Protein AF-A0A0F4QCK2-F1 (afdb_monomer)

Structure (mmCIF, N/CA/C/O backbone):
data_AF-A0A0F4QCK2-F1
#
_entry.id   AF-A0A0F4QCK2-F1
#
loop_
_atom_site.group_PDB
_atom_site.id
_atom_site.type_symbol
_atom_site.label_atom_id
_atom_site.label_alt_id
_atom_site.label_comp_id
_atom_site.label_asym_id
_atom_site.label_entity_id
_atom_site.label_seq_id
_atom_site.pdbx_PDB_ins_code
_atom_site.Cartn_x
_atom_site.Cartn_y
_atom_site.Cartn_z
_atom_site.occupancy
_atom_site.B_iso_or_equiv
_atom_site.auth_seq_id
_atom_site.auth_comp_id
_atom_site.auth_asym_id
_atom_site.auth_atom_id
_atom_site.pdbx_PDB_model_num
ATOM 1 N N . MET A 1 1 ? 51.421 -8.144 13.038 1.00 55.06 1 MET A N 1
ATOM 2 C CA . MET A 1 1 ? 51.312 -6.814 12.399 1.00 55.06 1 MET A CA 1
ATOM 3 C C . MET A 1 1 ? 50.525 -7.009 11.115 1.00 55.06 1 MET A C 1
ATOM 5 O O . MET A 1 1 ? 51.008 -7.717 10.241 1.00 55.06 1 MET A O 1
ATOM 9 N N . PHE A 1 2 ? 49.283 -6.526 11.044 1.00 58.56 2 PHE A N 1
ATOM 10 C CA . PHE A 1 2 ? 48.468 -6.682 9.835 1.00 58.56 2 PHE A CA 1
ATOM 11 C C . PHE A 1 2 ? 49.016 -5.768 8.736 1.00 58.56 2 PHE A C 1
ATOM 13 O O . PHE A 1 2 ? 49.251 -4.585 8.969 1.00 58.56 2 PHE A O 1
ATOM 20 N N . SER A 1 3 ? 49.286 -6.352 7.567 1.00 76.50 3 SER A N 1
ATOM 21 C CA . SER A 1 3 ? 49.886 -5.655 6.431 1.00 76.50 3 SER A CA 1
ATOM 22 C C . SER A 1 3 ? 48.938 -4.566 5.935 1.00 76.50 3 SER A C 1
ATOM 24 O O . SER A 1 3 ? 47.773 -4.836 5.649 1.00 76.50 3 SER A O 1
ATOM 26 N N . THR A 1 4 ? 49.428 -3.335 5.819 1.00 78.12 4 THR A N 1
ATOM 27 C CA . THR A 1 4 ? 48.656 -2.177 5.339 1.00 78.12 4 THR A CA 1
ATOM 28 C C . THR A 1 4 ? 48.046 -2.421 3.955 1.00 78.12 4 THR A C 1
ATOM 30 O O . THR A 1 4 ? 46.941 -1.957 3.682 1.00 78.12 4 THR A O 1
ATOM 33 N N . LEU A 1 5 ? 48.702 -3.242 3.127 1.00 77.50 5 LEU A N 1
ATOM 34 C CA . LEU A 1 5 ? 48.190 -3.725 1.841 1.00 77.50 5 LEU A CA 1
ATOM 35 C C . LEU A 1 5 ? 46.875 -4.504 1.972 1.00 77.50 5 LEU A C 1
ATOM 37 O O . LEU A 1 5 ? 45.979 -4.316 1.157 1.00 77.50 5 LEU A O 1
ATOM 41 N N . TYR A 1 6 ? 46.735 -5.332 3.008 1.00 80.62 6 TYR A N 1
ATOM 42 C CA . TYR A 1 6 ? 45.522 -6.118 3.245 1.00 80.62 6 TYR A CA 1
ATOM 43 C C . TYR A 1 6 ? 44.331 -5.231 3.635 1.00 80.62 6 TYR A C 1
ATOM 45 O O . TYR A 1 6 ? 43.207 -5.467 3.203 1.00 80.62 6 TYR A O 1
ATOM 53 N N . CYS A 1 7 ? 44.574 -4.163 4.401 1.00 79.62 7 CYS A N 1
ATOM 54 C CA . CYS A 1 7 ? 43.526 -3.189 4.711 1.00 79.62 7 CYS A CA 1
ATOM 55 C C . CYS A 1 7 ? 43.075 -2.420 3.464 1.00 79.62 7 CYS A C 1
ATOM 57 O O . CYS A 1 7 ? 41.879 -2.210 3.277 1.00 79.62 7 CYS A O 1
ATOM 59 N N . ILE A 1 8 ? 44.008 -2.029 2.592 1.00 84.31 8 ILE A N 1
ATOM 60 C CA . ILE A 1 8 ? 43.679 -1.283 1.369 1.00 84.31 8 ILE A CA 1
ATOM 61 C C . ILE A 1 8 ? 42.815 -2.135 0.431 1.00 84.31 8 ILE A C 1
ATOM 63 O O . ILE A 1 8 ? 41.806 -1.652 -0.082 1.00 84.31 8 ILE A O 1
ATOM 67 N N . THR A 1 9 ? 43.153 -3.414 0.241 1.00 82.38 9 THR A N 1
ATOM 68 C CA . THR A 1 9 ? 42.367 -4.302 -0.629 1.00 82.38 9 THR A CA 1
ATOM 69 C C . THR A 1 9 ? 40.967 -4.572 -0.077 1.00 82.38 9 THR A C 1
ATOM 71 O O . THR A 1 9 ? 40.011 -4.589 -0.850 1.00 82.38 9 THR A O 1
ATOM 74 N N . LEU A 1 10 ? 40.809 -4.699 1.244 1.00 83.38 10 LEU A N 1
ATOM 75 C CA . LEU A 1 10 ? 39.501 -4.848 1.896 1.00 83.38 10 LEU A CA 1
ATOM 76 C C . LEU A 1 10 ? 38.595 -3.624 1.703 1.00 83.38 10 LEU A C 1
ATOM 78 O O . LEU A 1 10 ? 37.398 -3.766 1.441 1.00 83.38 10 LEU A O 1
ATOM 82 N N . VAL A 1 11 ? 39.159 -2.418 1.785 1.00 84.06 11 VAL A N 1
ATOM 83 C CA . VAL A 1 11 ? 38.402 -1.175 1.566 1.00 84.06 11 VAL A CA 1
ATOM 84 C C . VAL A 1 11 ? 37.941 -1.069 0.110 1.00 84.06 11 VAL A C 1
ATOM 86 O O . VAL A 1 11 ? 36.795 -0.713 -0.156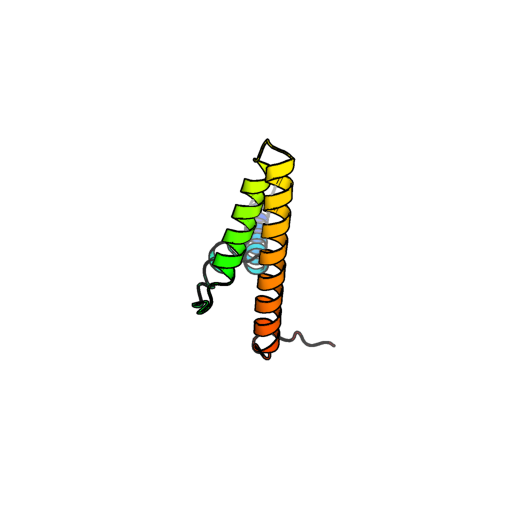 1.00 84.06 11 VAL A O 1
ATOM 89 N N . ILE A 1 12 ? 38.790 -1.451 -0.846 1.00 84.12 12 ILE A N 1
ATOM 90 C CA . ILE A 1 12 ? 38.418 -1.455 -2.268 1.00 84.12 12 ILE A CA 1
ATOM 91 C C . ILE A 1 12 ? 37.326 -2.502 -2.539 1.00 84.12 12 ILE A C 1
ATOM 93 O O . ILE A 1 12 ? 36.338 -2.195 -3.205 1.00 84.12 12 ILE A O 1
ATOM 97 N N . 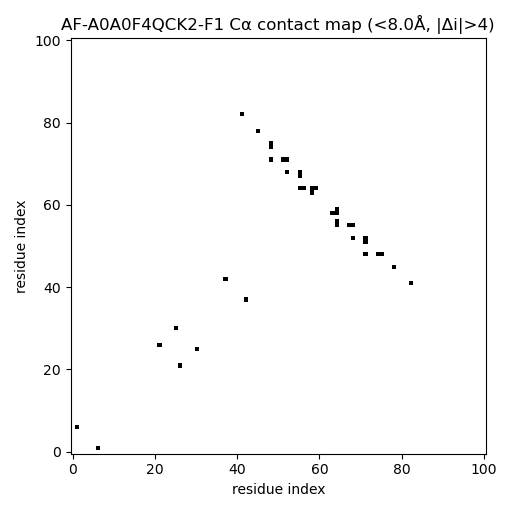LEU A 1 13 ? 37.457 -3.712 -1.983 1.00 82.81 13 LEU A N 1
ATOM 98 C CA . LEU A 1 13 ? 36.480 -4.791 -2.160 1.00 82.81 13 LEU A CA 1
ATOM 99 C C . LEU A 1 13 ? 35.094 -4.400 -1.624 1.00 82.81 13 LEU A C 1
ATOM 101 O O . LEU A 1 13 ? 34.086 -4.575 -2.306 1.00 82.81 13 LEU A O 1
ATOM 105 N N . THR A 1 14 ? 35.041 -3.827 -0.421 1.00 82.19 14 THR A N 1
ATOM 106 C CA . THR A 1 14 ? 33.780 -3.370 0.187 1.00 82.19 14 THR A CA 1
ATOM 107 C C . THR A 1 14 ? 33.151 -2.220 -0.601 1.00 82.19 14 THR A C 1
ATOM 109 O O . THR A 1 14 ? 31.936 -2.218 -0.799 1.00 82.19 14 THR A O 1
ATOM 112 N N . GLY A 1 15 ? 33.956 -1.298 -1.139 1.00 77.31 15 GLY A N 1
ATOM 113 C CA . GLY A 1 15 ? 33.481 -0.236 -2.030 1.00 77.31 15 GLY A CA 1
ATOM 114 C C . GLY A 1 15 ? 32.846 -0.760 -3.324 1.00 77.31 15 GLY A C 1
ATOM 115 O O . GLY A 1 15 ? 31.789 -0.276 -3.730 1.00 77.31 15 GLY A O 1
ATOM 116 N N . VAL A 1 16 ? 33.446 -1.775 -3.955 1.00 79.44 16 VAL A N 1
ATOM 117 C CA . VAL A 1 16 ? 32.907 -2.399 -5.178 1.00 79.44 16 VAL A CA 1
ATOM 118 C C . VAL A 1 16 ? 31.603 -3.147 -4.891 1.00 79.44 16 VAL A C 1
ATOM 120 O O . VAL A 1 16 ? 30.635 -2.986 -5.636 1.00 79.44 16 VAL A O 1
ATOM 123 N N . LEU A 1 17 ? 31.541 -3.899 -3.787 1.00 76.94 17 LEU A N 1
ATOM 124 C CA . LEU A 1 17 ? 30.325 -4.604 -3.367 1.00 76.94 17 LEU A CA 1
ATOM 125 C C . LEU A 1 17 ? 29.177 -3.635 -3.062 1.00 76.94 17 LEU A C 1
ATOM 127 O O . LEU A 1 17 ? 28.049 -3.877 -3.483 1.00 76.94 17 LEU A O 1
ATOM 131 N N . LEU A 1 18 ? 29.462 -2.513 -2.394 1.00 73.81 18 LEU A N 1
ATOM 132 C CA . LEU A 1 18 ? 28.467 -1.471 -2.135 1.00 73.81 18 LEU A CA 1
ATOM 133 C C . LEU A 1 18 ? 27.945 -0.863 -3.437 1.00 73.81 18 LEU A C 1
ATOM 135 O O . LEU A 1 18 ? 26.736 -0.744 -3.607 1.00 73.81 18 LEU A O 1
ATOM 139 N N . ARG A 1 19 ? 28.828 -0.529 -4.386 1.00 67.62 19 ARG A N 1
ATOM 140 C CA . ARG A 1 19 ? 28.420 0.025 -5.687 1.00 67.62 19 ARG A CA 1
ATOM 141 C C . ARG A 1 19 ? 27.542 -0.942 -6.485 1.00 67.62 19 ARG A C 1
ATOM 143 O O . ARG A 1 19 ? 26.527 -0.516 -7.029 1.00 67.62 19 ARG A O 1
ATOM 150 N N . GLY A 1 20 ? 27.901 -2.226 -6.514 1.00 63.16 20 GLY A N 1
ATOM 151 C CA . GLY A 1 20 ? 27.087 -3.271 -7.143 1.00 63.16 20 GLY A CA 1
ATOM 152 C C . GLY A 1 20 ? 25.734 -3.459 -6.451 1.00 63.16 20 GLY A C 1
ATOM 153 O O . GLY A 1 20 ? 24.710 -3.569 -7.119 1.00 63.16 20 GLY A O 1
ATOM 154 N N . ALA A 1 21 ? 25.704 -3.408 -5.117 1.00 61.81 21 ALA A N 1
ATOM 155 C CA . ALA A 1 21 ? 24.464 -3.472 -4.350 1.00 61.81 21 ALA A CA 1
ATOM 156 C C . ALA A 1 21 ? 23.552 -2.262 -4.608 1.00 61.81 21 ALA A C 1
ATOM 158 O O . ALA A 1 21 ? 22.345 -2.438 -4.716 1.00 61.81 21 ALA A O 1
ATOM 159 N N . PHE A 1 22 ? 24.098 -1.050 -4.757 1.00 59.56 22 PHE A N 1
ATOM 160 C CA . PHE A 1 22 ? 23.305 0.129 -5.126 1.00 59.56 22 PHE A CA 1
ATOM 161 C C . PHE A 1 22 ? 22.732 0.032 -6.545 1.00 59.56 22 PHE A C 1
ATOM 163 O O . PHE A 1 22 ? 21.584 0.413 -6.743 1.00 59.56 22 PHE A O 1
ATOM 170 N N . ALA A 1 23 ? 23.483 -0.524 -7.501 1.00 59.16 23 ALA A N 1
ATOM 171 C CA . ALA A 1 23 ? 22.996 -0.744 -8.864 1.00 59.16 23 ALA A CA 1
ATOM 172 C C . ALA A 1 23 ? 21.882 -1.808 -8.937 1.00 59.16 23 ALA A C 1
ATOM 174 O O . ALA A 1 23 ? 20.952 -1.664 -9.719 1.00 59.16 23 ALA A O 1
ATOM 175 N N . LEU A 1 24 ? 21.948 -2.856 -8.105 1.00 58.38 24 LEU A N 1
ATOM 176 C CA . LEU A 1 24 ? 20.917 -3.904 -8.038 1.00 58.38 24 LEU A CA 1
ATOM 177 C C . LEU A 1 24 ? 19.688 -3.500 -7.212 1.00 58.38 24 LEU A C 1
ATOM 179 O O . LEU A 1 24 ? 18.599 -4.017 -7.440 1.00 58.38 24 LEU A O 1
ATOM 183 N N . ARG A 1 25 ? 19.855 -2.613 -6.225 1.00 56.62 25 ARG A N 1
ATOM 184 C CA . ARG A 1 25 ? 18.778 -2.211 -5.308 1.00 56.62 25 ARG A CA 1
ATOM 185 C C . ARG A 1 25 ? 17.877 -1.108 -5.875 1.00 56.62 25 ARG A C 1
ATOM 187 O O . ARG A 1 25 ? 16.812 -0.877 -5.305 1.00 56.62 25 ARG A O 1
ATOM 194 N N . GLY A 1 26 ? 18.290 -0.460 -6.966 1.00 50.91 26 GLY A N 1
ATOM 195 C CA . GLY A 1 26 ? 17.670 0.768 -7.455 1.00 50.91 26 GLY A CA 1
ATOM 196 C C . GLY A 1 26 ? 17.915 1.897 -6.454 1.00 50.91 26 GLY A C 1
ATOM 197 O O . GLY A 1 26 ? 17.558 1.810 -5.274 1.00 50.91 26 GLY A O 1
ATOM 198 N N . GLY A 1 27 ? 18.588 2.960 -6.880 1.00 52.94 27 GLY A N 1
ATOM 199 C CA . GLY A 1 27 ? 18.764 4.130 -6.028 1.00 52.94 27 GLY A CA 1
ATOM 200 C C . GLY A 1 27 ? 17.411 4.792 -5.736 1.00 52.94 27 GLY A C 1
ATOM 201 O O . GLY A 1 27 ? 16.473 4.630 -6.509 1.00 52.94 27 GLY A O 1
ATOM 202 N N . PRO A 1 28 ? 17.283 5.613 -4.678 1.00 50.53 28 PRO A N 1
ATOM 203 C CA . PRO A 1 28 ? 16.077 6.419 -4.449 1.00 50.53 28 PRO A CA 1
ATOM 204 C C . PRO A 1 28 ? 15.718 7.310 -5.653 1.00 50.53 28 PRO A C 1
ATOM 206 O O . PRO A 1 28 ? 14.566 7.690 -5.802 1.00 50.53 28 PRO A O 1
ATOM 209 N N . VAL A 1 29 ? 16.692 7.610 -6.521 1.00 48.19 29 VAL A N 1
ATOM 210 C CA . VAL A 1 29 ? 16.509 8.351 -7.777 1.00 48.19 29 VAL A CA 1
ATOM 211 C C . VAL A 1 29 ? 15.789 7.518 -8.845 1.00 48.19 29 VAL A C 1
ATOM 213 O O . VAL A 1 29 ? 15.005 8.083 -9.599 1.00 48.19 29 VAL A O 1
ATOM 216 N N . ASP A 1 30 ? 15.957 6.194 -8.863 1.00 48.09 30 ASP A N 1
ATOM 217 C CA . ASP A 1 30 ? 15.292 5.314 -9.838 1.00 48.09 30 ASP A CA 1
ATOM 218 C C . ASP A 1 30 ? 13.784 5.187 -9.563 1.00 48.09 30 ASP A C 1
ATOM 220 O O . ASP A 1 30 ? 13.016 4.890 -10.467 1.00 48.09 30 ASP A O 1
ATOM 224 N N . TYR A 1 31 ? 13.335 5.499 -8.342 1.00 46.84 31 TYR A N 1
ATOM 225 C CA . TYR A 1 31 ? 11.909 5.626 -8.014 1.00 46.84 31 TYR A CA 1
ATOM 226 C C . TYR A 1 31 ? 11.334 7.014 -8.343 1.00 46.84 31 TYR A C 1
ATOM 228 O O . TYR A 1 31 ? 10.125 7.209 -8.249 1.00 46.84 31 TYR A O 1
ATOM 236 N N . ILE A 1 32 ? 12.184 7.996 -8.669 1.00 47.31 32 ILE A N 1
ATOM 237 C CA . ILE A 1 32 ? 11.777 9.380 -8.974 1.00 47.31 32 ILE A CA 1
ATOM 238 C C . ILE A 1 32 ? 11.716 9.604 -10.493 1.00 47.31 32 ILE A C 1
ATOM 240 O O . ILE A 1 32 ? 10.980 10.472 -10.956 1.00 47.31 32 ILE A O 1
ATOM 244 N N . VAL A 1 33 ? 12.427 8.799 -11.290 1.00 44.41 33 VAL A N 1
ATOM 245 C CA . VAL A 1 33 ? 12.377 8.852 -12.760 1.00 44.41 33 VAL A CA 1
ATOM 246 C C . VAL A 1 33 ? 11.363 7.842 -13.296 1.00 44.41 33 VAL A C 1
ATOM 248 O O . VAL A 1 33 ? 11.685 6.968 -14.085 1.00 44.41 33 VAL A O 1
ATOM 251 N N . GLU A 1 34 ? 10.111 7.981 -12.878 1.00 48.44 34 GLU A N 1
ATOM 252 C CA . GLU A 1 34 ? 8.977 7.544 -13.699 1.00 48.44 34 GLU A CA 1
ATOM 253 C C . GLU A 1 34 ? 7.789 8.492 -13.494 1.00 48.44 34 GLU A C 1
ATOM 255 O O . GLU A 1 34 ? 6.628 8.113 -13.428 1.00 48.44 34 GLU A O 1
ATOM 260 N N . ASP A 1 35 ? 8.096 9.791 -13.502 1.00 44.53 35 ASP A N 1
ATOM 261 C CA . ASP A 1 35 ? 7.170 10.850 -13.920 1.00 44.53 35 ASP A CA 1
ATOM 262 C C . ASP A 1 35 ? 6.948 10.780 -15.453 1.00 44.53 35 ASP A C 1
ATOM 264 O O . ASP A 1 35 ? 6.906 11.788 -16.163 1.00 44.53 35 ASP A O 1
ATOM 268 N N . SER A 1 36 ? 6.821 9.566 -16.011 1.00 47.34 36 SER A N 1
ATOM 269 C CA . SER A 1 36 ? 6.228 9.391 -17.329 1.00 47.34 36 SER A CA 1
ATOM 270 C C . SER A 1 36 ? 4.746 9.677 -17.157 1.00 47.34 36 SER A C 1
ATOM 272 O O . SER A 1 36 ? 3.976 8.770 -16.855 1.00 47.34 36 SER A O 1
ATOM 274 N N . VAL A 1 37 ? 4.412 10.966 -17.243 1.00 51.69 37 VAL A N 1
ATOM 275 C CA . VAL A 1 37 ? 3.102 11.551 -17.539 1.00 51.69 37 VAL A CA 1
ATOM 276 C C . VAL A 1 37 ? 2.023 10.480 -17.614 1.00 51.69 37 VAL A C 1
ATOM 278 O O . VAL A 1 37 ? 1.688 9.955 -18.674 1.00 51.69 37 VAL A O 1
ATOM 281 N N . ASP A 1 38 ? 1.520 10.109 -16.446 1.00 50.66 38 ASP A N 1
ATOM 282 C CA . ASP A 1 38 ? 0.407 9.195 -16.338 1.00 50.66 38 ASP A CA 1
ATOM 283 C C . ASP A 1 38 ? -0.804 10.053 -16.727 1.00 50.66 38 ASP A C 1
ATOM 285 O O . ASP A 1 38 ? -1.379 10.735 -15.880 1.00 50.66 38 ASP A O 1
ATOM 289 N N . GLU A 1 39 ? -1.153 10.109 -18.022 1.00 52.75 39 GLU A N 1
ATOM 290 C CA . GLU A 1 39 ? -2.272 10.914 -18.566 1.00 52.75 39 GLU A CA 1
ATOM 291 C C . GLU A 1 39 ? -3.605 10.664 -17.821 1.00 52.75 39 GLU A C 1
ATOM 293 O O . GLU A 1 39 ? -4.556 11.435 -17.931 1.00 52.75 39 GLU A O 1
ATOM 298 N N . LEU A 1 40 ? -3.667 9.602 -17.011 1.00 55.78 40 LEU A N 1
ATOM 299 C CA . LEU A 1 40 ? -4.821 9.159 -16.230 1.00 55.78 40 LEU A CA 1
ATOM 300 C C . LEU A 1 40 ? -4.657 9.312 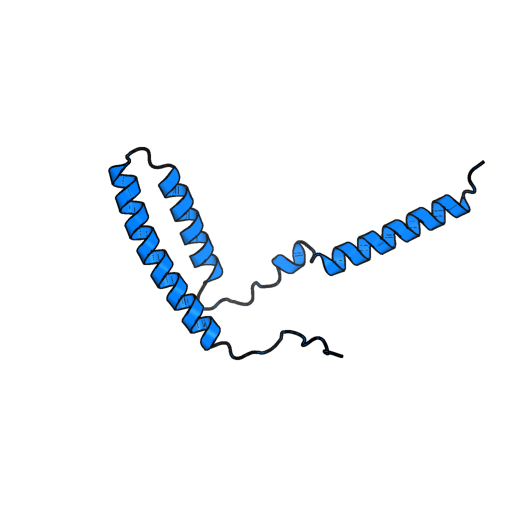-14.703 1.00 55.78 40 LEU A C 1
ATOM 302 O O . LEU A 1 40 ? -5.641 9.116 -13.970 1.00 55.78 40 LEU A O 1
ATOM 306 N N . GLY A 1 41 ? -3.456 9.669 -14.228 1.00 64.38 41 GLY A N 1
ATOM 307 C CA . GLY A 1 41 ? -3.125 9.884 -12.819 1.00 64.38 41 GLY A CA 1
ATOM 308 C C . GLY A 1 41 ? -3.402 8.673 -11.924 1.00 64.38 41 GLY A C 1
ATOM 309 O O . GLY A 1 41 ? -3.958 8.841 -10.838 1.00 64.38 41 GLY A O 1
ATOM 310 N N . LEU A 1 42 ? -3.082 7.447 -12.356 1.00 69.69 42 LEU A N 1
ATOM 311 C CA . LEU A 1 42 ? -3.361 6.251 -11.554 1.00 69.69 42 LEU A CA 1
ATOM 312 C C . LEU A 1 42 ? -2.576 6.261 -10.245 1.00 69.69 42 LEU A C 1
ATOM 314 O O . LEU A 1 42 ? -3.147 5.954 -9.200 1.00 69.69 42 LEU A O 1
ATOM 318 N N . GLY A 1 43 ? -1.307 6.679 -10.277 1.00 69.62 43 GLY A N 1
ATOM 319 C CA . GLY A 1 43 ? -0.487 6.803 -9.068 1.00 69.62 43 GLY A CA 1
ATOM 320 C C . GLY A 1 43 ? -1.088 7.771 -8.040 1.00 69.62 43 GLY A C 1
ATOM 321 O O . GLY A 1 43 ? -1.180 7.460 -6.850 1.00 69.62 43 GLY A O 1
ATOM 322 N N . SER A 1 44 ? -1.593 8.923 -8.495 1.00 75.31 44 SER A N 1
ATOM 323 C CA . SER A 1 44 ? -2.235 9.907 -7.614 1.00 75.31 44 SER A CA 1
ATOM 324 C C . SER A 1 44 ? -3.606 9.434 -7.110 1.00 75.31 44 SER A C 1
ATOM 326 O O . SER A 1 44 ? -3.949 9.668 -5.948 1.00 75.31 44 SER A O 1
ATOM 328 N N . LYS A 1 45 ? -4.372 8.703 -7.930 1.00 77.56 45 LYS A N 1
ATOM 329 C CA . LYS A 1 45 ? -5.630 8.052 -7.523 1.00 77.56 45 LYS A CA 1
ATOM 330 C C . LYS A 1 45 ? -5.402 6.951 -6.484 1.00 77.56 45 LYS A C 1
ATOM 332 O O . LYS A 1 45 ? -6.092 6.950 -5.465 1.00 77.56 45 LYS A O 1
ATOM 337 N N . ALA A 1 46 ? -4.400 6.093 -6.676 1.00 80.00 46 ALA A N 1
ATOM 338 C CA . ALA A 1 46 ? -4.010 5.064 -5.713 1.00 80.00 46 ALA A CA 1
ATOM 339 C C . ALA A 1 46 ? -3.586 5.685 -4.373 1.00 80.00 46 ALA A C 1
ATOM 341 O O . ALA A 1 46 ? -4.063 5.279 -3.310 1.00 80.00 46 ALA A O 1
ATOM 342 N N . TYR A 1 47 ? -2.755 6.732 -4.417 1.00 79.19 47 TYR A N 1
ATOM 343 C CA . TYR A 1 47 ? -2.345 7.469 -3.223 1.00 79.19 47 TYR A CA 1
ATOM 344 C C . TYR A 1 47 ? -3.544 8.075 -2.477 1.00 79.19 47 TYR A C 1
ATOM 346 O O . TYR A 1 47 ? -3.647 7.963 -1.253 1.00 79.19 47 TYR A O 1
ATOM 354 N N . ASN A 1 48 ? -4.488 8.679 -3.202 1.00 80.31 48 ASN A N 1
ATOM 355 C CA . ASN A 1 48 ? -5.692 9.256 -2.608 1.00 80.31 48 ASN A CA 1
ATOM 356 C C . ASN A 1 48 ? -6.605 8.194 -1.977 1.00 80.31 48 ASN A C 1
ATOM 358 O O . ASN A 1 48 ? -7.131 8.435 -0.888 1.00 80.31 48 ASN A O 1
ATOM 362 N N . LEU A 1 49 ? -6.756 7.019 -2.597 1.00 86.88 49 LEU A N 1
ATOM 363 C CA . LEU A 1 49 ? -7.515 5.898 -2.033 1.00 86.88 49 LEU A CA 1
ATOM 364 C C . LEU A 1 49 ? -6.890 5.376 -0.738 1.00 86.88 49 LEU A C 1
ATOM 366 O O . LEU A 1 49 ? -7.596 5.214 0.259 1.00 86.88 49 LEU A O 1
ATOM 370 N N . LEU A 1 50 ? -5.571 5.179 -0.708 1.00 86.12 50 LEU A N 1
ATOM 371 C CA . LEU A 1 50 ? -4.856 4.767 0.506 1.00 86.12 50 LEU A CA 1
ATOM 372 C C . LEU A 1 50 ? -4.978 5.820 1.612 1.00 86.12 50 LEU A C 1
ATOM 374 O O . LEU A 1 50 ? -5.258 5.507 2.771 1.00 86.12 50 LEU A O 1
ATOM 378 N N . ARG A 1 51 ? -4.846 7.100 1.254 1.00 85.88 51 ARG A N 1
ATOM 379 C CA . ARG A 1 51 ? -5.019 8.205 2.198 1.00 85.88 51 ARG A CA 1
ATOM 380 C C . ARG A 1 51 ? -6.437 8.256 2.770 1.00 85.88 51 ARG A C 1
ATOM 382 O O . ARG A 1 51 ? -6.588 8.511 3.965 1.00 85.88 51 ARG A O 1
ATOM 389 N N . LYS A 1 52 ? -7.472 8.023 1.951 1.00 85.62 52 LYS A N 1
ATOM 390 C CA . LYS A 1 52 ? -8.864 7.907 2.418 1.00 85.62 52 LYS A CA 1
ATOM 391 C C . LYS A 1 52 ? -9.019 6.732 3.386 1.00 85.62 52 LYS A C 1
ATOM 393 O O . LYS A 1 52 ? -9.577 6.935 4.462 1.00 85.62 52 LYS A O 1
ATOM 398 N N . ARG A 1 53 ? -8.451 5.559 3.078 1.00 88.88 53 ARG A N 1
ATOM 399 C CA . ARG A 1 53 ? -8.496 4.382 3.964 1.00 88.88 53 ARG A CA 1
ATOM 400 C C . ARG A 1 53 ? -7.937 4.683 5.353 1.00 88.88 53 ARG A C 1
ATOM 402 O O . ARG A 1 53 ? -8.616 4.414 6.341 1.00 88.88 53 ARG A O 1
ATOM 409 N N . ASN A 1 54 ? -6.770 5.325 5.419 1.00 88.69 54 ASN A N 1
ATOM 410 C CA . ASN A 1 54 ? -6.143 5.718 6.686 1.00 88.69 54 ASN A CA 1
ATOM 411 C C . ASN A 1 54 ? -6.986 6.736 7.471 1.00 88.69 54 ASN A C 1
ATOM 413 O O . ASN A 1 54 ? -6.984 6.742 8.698 1.00 88.69 54 ASN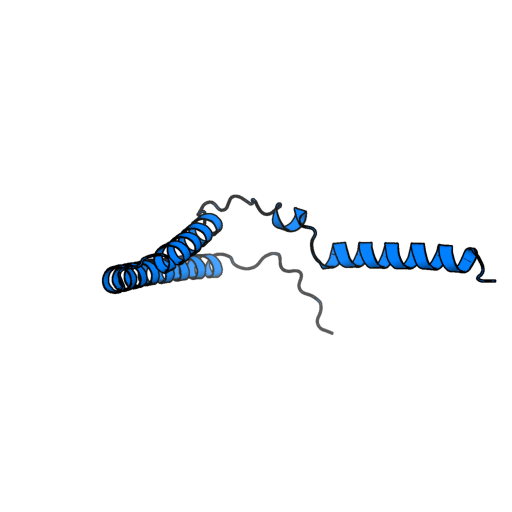 A O 1
ATOM 417 N N . ARG A 1 55 ? -7.723 7.624 6.794 1.00 90.12 55 ARG A N 1
ATOM 418 C CA . ARG A 1 55 ? -8.630 8.565 7.475 1.00 90.12 55 ARG A CA 1
ATOM 419 C C . ARG A 1 55 ? -9.827 7.852 8.097 1.00 90.12 55 ARG A C 1
ATOM 421 O O . ARG A 1 55 ? -10.213 8.213 9.202 1.00 90.12 55 ARG A O 1
ATOM 428 N N . ILE A 1 56 ? -10.368 6.838 7.424 1.00 90.06 56 ILE A N 1
ATOM 429 C CA . ILE A 1 56 ? -11.513 6.054 7.908 1.00 90.06 56 ILE A CA 1
ATOM 430 C C . ILE A 1 56 ? -11.162 5.283 9.187 1.00 90.06 56 ILE A C 1
ATOM 432 O O . ILE A 1 56 ? -11.983 5.174 10.094 1.00 90.06 56 ILE A O 1
ATOM 436 N N . GLU A 1 57 ? -9.922 4.810 9.316 1.00 88.25 57 GLU A N 1
ATOM 437 C CA . GLU A 1 57 ? -9.447 4.134 10.535 1.00 88.25 57 GLU A CA 1
ATOM 438 C C . GLU A 1 57 ? -9.436 5.046 11.764 1.00 88.25 57 GLU A C 1
ATOM 440 O O . GLU A 1 57 ? -9.584 4.572 12.886 1.00 88.25 57 GLU A O 1
ATOM 445 N N . ASN A 1 58 ? -9.332 6.359 11.554 1.00 91.50 58 ASN A N 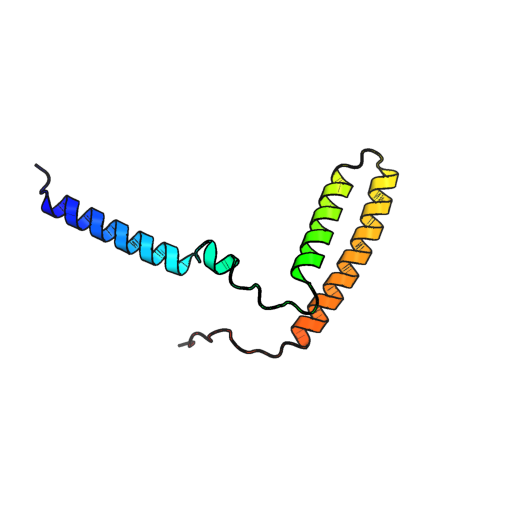1
ATOM 446 C CA . ASN A 1 58 ? -9.337 7.350 12.627 1.00 91.50 58 ASN A CA 1
ATOM 447 C C . ASN A 1 58 ? -10.752 7.810 13.032 1.00 91.50 58 ASN A C 1
ATOM 449 O O . ASN A 1 58 ? -10.890 8.630 13.946 1.00 91.50 58 ASN A O 1
ATOM 453 N N . ILE A 1 59 ? -11.807 7.320 12.371 1.00 92.50 59 ILE A N 1
ATOM 454 C CA . ILE A 1 59 ? -13.196 7.631 12.728 1.00 92.50 59 ILE A CA 1
ATOM 455 C C . ILE A 1 59 ? -13.563 6.864 14.003 1.00 92.50 59 ILE A C 1
ATOM 457 O O . ILE A 1 59 ? -13.441 5.645 14.064 1.00 92.50 59 ILE A O 1
ATOM 461 N N . LYS A 1 60 ? -14.021 7.588 15.031 1.00 91.19 60 LYS A N 1
ATOM 462 C CA . LYS A 1 60 ? -14.387 7.007 16.336 1.00 91.19 60 LYS A CA 1
ATOM 463 C C . LYS A 1 60 ? -15.777 6.369 16.357 1.00 91.19 60 LYS A C 1
ATOM 465 O O . LYS A 1 60 ? -16.017 5.468 17.152 1.00 91.19 60 LYS A O 1
ATOM 470 N N . ASP A 1 61 ? -16.691 6.870 15.531 1.00 94.69 61 ASP A N 1
ATOM 471 C CA . ASP A 1 61 ? -18.041 6.325 15.405 1.00 94.69 61 ASP A CA 1
ATOM 472 C C . ASP A 1 61 ? -18.019 5.083 14.505 1.00 94.69 61 ASP A C 1
ATOM 474 O O . ASP A 1 61 ? -17.696 5.169 13.320 1.00 94.69 61 ASP A O 1
ATOM 478 N N . GLN A 1 62 ? -18.368 3.929 15.077 1.00 90.94 62 GLN A N 1
ATOM 479 C CA . GLN A 1 62 ? -18.352 2.637 14.391 1.00 90.94 62 GLN A CA 1
ATOM 480 C C . GLN A 1 62 ? -19.338 2.575 13.220 1.00 90.94 62 GLN A C 1
ATOM 482 O O . GLN A 1 62 ? -19.035 1.947 12.206 1.00 90.94 62 GLN A O 1
ATOM 487 N N . PHE A 1 63 ? -20.498 3.231 13.329 1.00 93.06 63 PHE A N 1
ATOM 488 C CA . PHE A 1 63 ? -21.484 3.224 12.251 1.00 93.06 63 PHE A CA 1
ATOM 489 C C . PHE A 1 63 ? -21.008 4.087 11.080 1.00 93.06 63 PHE A C 1
ATOM 491 O O . PHE A 1 63 ? -20.984 3.628 9.939 1.00 93.06 63 PHE A O 1
ATOM 498 N N . ALA A 1 64 ? -20.533 5.301 11.366 1.00 90.75 64 ALA A N 1
ATOM 499 C CA . ALA A 1 64 ? -19.954 6.180 10.351 1.00 90.75 64 ALA A CA 1
ATOM 500 C C . ALA A 1 64 ? -18.702 5.568 9.698 1.00 90.75 64 ALA A C 1
ATOM 502 O O . ALA A 1 64 ? -18.506 5.692 8.489 1.00 90.75 64 ALA A O 1
ATOM 503 N N . GLN A 1 65 ? -17.874 4.867 10.477 1.00 92.06 65 GLN A N 1
ATOM 504 C CA . GLN A 1 65 ? -16.719 4.135 9.965 1.00 92.06 65 GLN A CA 1
ATOM 505 C C . GLN A 1 65 ? -17.141 3.015 9.009 1.00 92.06 65 GLN A C 1
ATOM 507 O O . GLN A 1 65 ? -16.543 2.875 7.946 1.00 92.06 65 GLN A O 1
ATOM 512 N N . TYR A 1 66 ? -18.171 2.238 9.355 1.00 92.62 66 TYR A N 1
ATOM 513 C CA . TYR A 1 66 ? -18.687 1.177 8.491 1.00 92.62 66 TYR A CA 1
ATOM 514 C C . TYR A 1 66 ? -19.211 1.725 7.159 1.00 92.62 66 TYR A C 1
ATOM 516 O O . TYR A 1 66 ? -18.834 1.214 6.107 1.00 92.62 66 TYR A O 1
ATOM 524 N N . VAL A 1 67 ? -20.015 2.792 7.187 1.00 94.12 67 VAL A N 1
ATOM 525 C CA . VAL A 1 67 ? -20.535 3.428 5.964 1.00 94.12 67 VAL A CA 1
ATOM 526 C C . VAL A 1 67 ? -19.384 3.916 5.080 1.00 94.12 67 VAL A C 1
ATOM 528 O O . VAL A 1 67 ? -19.318 3.564 3.904 1.00 94.12 67 VAL A O 1
ATOM 531 N N . ALA A 1 68 ? -18.410 4.619 5.662 1.00 89.94 68 ALA A N 1
ATOM 532 C CA . ALA A 1 68 ? -17.252 5.110 4.921 1.00 89.94 68 ALA A CA 1
ATOM 533 C C . ALA A 1 68 ? -16.361 3.976 4.368 1.00 89.94 68 ALA A C 1
ATOM 535 O O . ALA A 1 68 ? -15.756 4.126 3.308 1.00 89.94 68 ALA A O 1
ATOM 536 N N . LEU A 1 69 ? -16.275 2.830 5.057 1.00 91.75 69 LEU A N 1
ATOM 537 C CA . LEU A 1 69 ? -15.574 1.639 4.561 1.00 91.75 69 LEU A CA 1
ATOM 538 C C . LEU A 1 69 ? -16.269 1.012 3.351 1.00 91.75 69 LEU A C 1
ATOM 540 O O . LEU A 1 69 ? -15.582 0.542 2.443 1.00 91.75 69 LEU A O 1
ATOM 544 N N . VAL A 1 70 ? -17.603 0.978 3.346 1.00 93.00 70 VAL A N 1
ATOM 545 C CA . VAL A 1 70 ? -18.388 0.451 2.222 1.00 93.00 70 VAL A CA 1
ATOM 546 C C . VAL A 1 70 ? -18.201 1.336 0.992 1.00 93.00 70 VAL A C 1
ATOM 548 O O . VAL A 1 70 ? -17.828 0.822 -0.059 1.00 93.00 70 VAL A O 1
ATOM 551 N N . GLU A 1 71 ? -18.336 2.655 1.142 1.00 91.00 71 GLU A N 1
ATOM 552 C CA . GLU A 1 71 ? -18.100 3.616 0.055 1.00 91.00 71 GLU A CA 1
ATOM 553 C C . GLU A 1 71 ? -16.666 3.515 -0.488 1.00 91.00 71 GLU A C 1
ATOM 555 O O . GLU A 1 71 ? -16.443 3.421 -1.694 1.00 91.00 71 GLU A O 1
ATOM 560 N N . TRP A 1 72 ? -15.670 3.447 0.402 1.00 92.56 72 TRP A N 1
ATOM 561 C CA . TRP A 1 72 ? -14.276 3.266 -0.004 1.00 92.56 72 TRP A CA 1
ATOM 562 C C . TRP A 1 72 ? -14.045 1.955 -0.764 1.00 92.56 72 TRP A C 1
ATOM 564 O O . TRP A 1 72 ? -13.248 1.918 -1.701 1.00 92.56 72 TRP A O 1
ATOM 574 N N . LYS A 1 73 ? -14.731 0.872 -0.380 1.00 91.19 73 LYS A N 1
ATOM 575 C CA . LYS A 1 7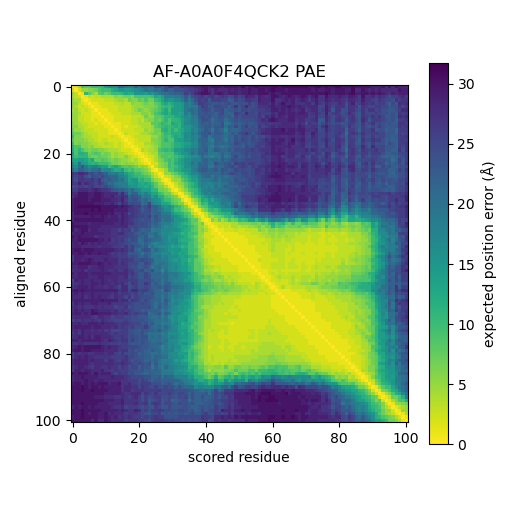3 ? -14.624 -0.422 -1.062 1.00 91.19 73 LYS A CA 1
ATOM 576 C C . LYS A 1 73 ? -15.157 -0.341 -2.493 1.00 91.19 73 LYS A C 1
ATOM 578 O O . LYS A 1 73 ? -14.539 -0.914 -3.386 1.00 91.19 73 LYS A O 1
ATOM 583 N N . GLU A 1 74 ? -16.265 0.357 -2.717 1.00 91.1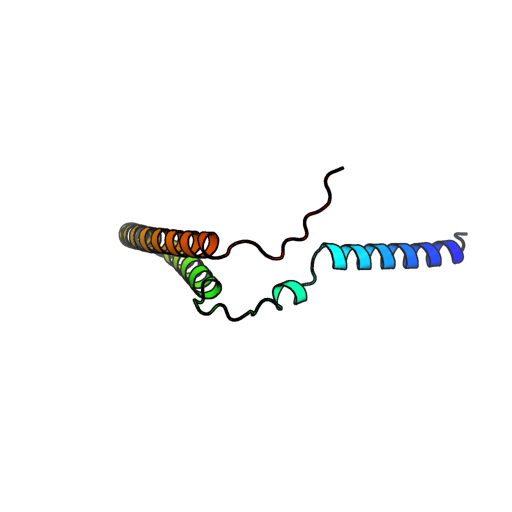2 74 GLU A N 1
ATOM 584 C CA . GLU A 1 74 ? -16.806 0.579 -4.063 1.00 91.12 74 GLU A CA 1
ATOM 585 C C . GLU A 1 74 ? -15.839 1.405 -4.923 1.00 91.12 74 GLU A C 1
ATOM 587 O O . GLU A 1 74 ? -15.532 1.014 -6.050 1.00 91.12 74 GLU A O 1
ATOM 592 N N . GLU A 1 75 ? -15.266 2.480 -4.367 1.00 86.56 75 GLU A N 1
ATOM 593 C CA . GLU A 1 75 ? -14.234 3.269 -5.056 1.00 86.56 75 GLU A CA 1
ATOM 594 C C . GLU A 1 75 ? -12.982 2.431 -5.388 1.00 86.56 75 GLU A C 1
ATOM 596 O O . GLU A 1 75 ? -12.394 2.583 -6.461 1.00 86.56 75 GLU A O 1
ATOM 601 N N . ALA A 1 76 ? -12.572 1.533 -4.486 1.00 88.00 76 ALA A N 1
ATOM 602 C CA . ALA A 1 76 ? -11.429 0.645 -4.691 1.00 88.00 76 ALA A CA 1
ATOM 603 C C . ALA A 1 76 ? -11.688 -0.406 -5.784 1.00 88.00 76 ALA A C 1
ATOM 605 O O . ALA A 1 76 ? -10.782 -0.706 -6.561 1.00 88.00 76 ALA A O 1
ATOM 606 N N . LEU A 1 77 ? -12.912 -0.938 -5.878 1.00 88.25 77 LEU A N 1
ATOM 607 C CA . LEU A 1 77 ? -13.302 -1.858 -6.951 1.00 88.25 77 LEU A CA 1
ATOM 608 C C . LEU A 1 77 ? -13.297 -1.157 -8.313 1.00 88.25 77 LEU A C 1
ATOM 610 O O . LEU A 1 77 ? -12.672 -1.657 -9.245 1.00 88.25 77 LEU A O 1
ATOM 614 N N . ALA A 1 78 ? -13.890 0.037 -8.402 1.00 85.75 78 ALA A N 1
ATOM 615 C CA . ALA A 1 78 ? -13.869 0.837 -9.626 1.00 85.75 78 ALA A CA 1
ATOM 616 C C . ALA A 1 78 ? -12.434 1.193 -10.059 1.00 85.75 78 ALA A C 1
ATOM 618 O O . ALA A 1 78 ? -12.111 1.200 -11.246 1.00 85.75 78 ALA A O 1
ATOM 619 N N . PHE A 1 79 ? -11.540 1.459 -9.103 1.00 85.06 79 PHE A N 1
ATOM 620 C CA . PHE A 1 79 ? -10.124 1.671 -9.397 1.00 85.06 79 PHE A CA 1
ATOM 621 C C . PHE A 1 79 ? -9.431 0.404 -9.915 1.00 85.06 79 PHE A C 1
ATOM 623 O O . PHE A 1 79 ? -8.639 0.496 -10.849 1.00 85.06 79 PHE A O 1
ATOM 630 N N . ASN A 1 80 ? -9.746 -0.769 -9.362 1.00 83.94 80 ASN A N 1
ATOM 631 C CA . ASN A 1 80 ? -9.179 -2.028 -9.841 1.00 83.94 80 ASN A CA 1
ATOM 632 C C . ASN A 1 80 ? -9.586 -2.322 -11.296 1.00 83.94 80 ASN A C 1
ATOM 634 O O . ASN A 1 80 ? -8.732 -2.660 -12.109 1.00 83.94 80 ASN A O 1
ATOM 638 N N . GLU A 1 81 ? -10.851 -2.092 -11.661 1.00 83.06 81 GLU A N 1
ATOM 639 C CA . GLU A 1 81 ? -11.319 -2.211 -13.052 1.00 83.06 81 GLU A CA 1
ATOM 640 C C . GLU A 1 81 ? -10.574 -1.244 -13.996 1.00 83.06 81 GLU A C 1
ATOM 642 O O . GLU A 1 81 ? -10.178 -1.606 -15.109 1.00 83.06 81 GLU A O 1
ATOM 647 N N . LEU A 1 82 ? -10.304 -0.013 -13.543 1.00 79.50 82 LEU A N 1
ATOM 648 C CA . LEU A 1 82 ? -9.482 0.947 -14.289 1.00 79.50 82 LEU A CA 1
ATOM 649 C C . LEU A 1 82 ? -8.029 0.473 -14.456 1.00 79.50 82 LEU A C 1
ATOM 651 O O . LEU A 1 82 ? -7.423 0.724 -15.497 1.00 79.50 82 LEU A O 1
ATOM 655 N N . CYS A 1 83 ? -7.457 -0.211 -13.465 1.00 76.69 83 CYS A N 1
ATOM 656 C CA . CYS A 1 83 ? -6.124 -0.800 -13.581 1.00 76.69 83 CYS A CA 1
ATOM 657 C C . CYS A 1 83 ? -6.102 -1.985 -14.554 1.00 76.69 83 CYS A C 1
ATOM 659 O O . CYS A 1 83 ? -5.206 -2.060 -15.393 1.00 76.69 83 CYS A O 1
ATOM 661 N N . GLU A 1 84 ? -7.090 -2.877 -14.485 1.00 76.62 84 GLU A N 1
ATOM 662 C CA . GLU A 1 84 ? -7.191 -4.048 -15.365 1.00 76.62 84 GLU A CA 1
ATOM 663 C C . GLU A 1 84 ? -7.363 -3.639 -16.831 1.00 76.62 84 GLU A C 1
ATOM 665 O O . GLU A 1 84 ? -6.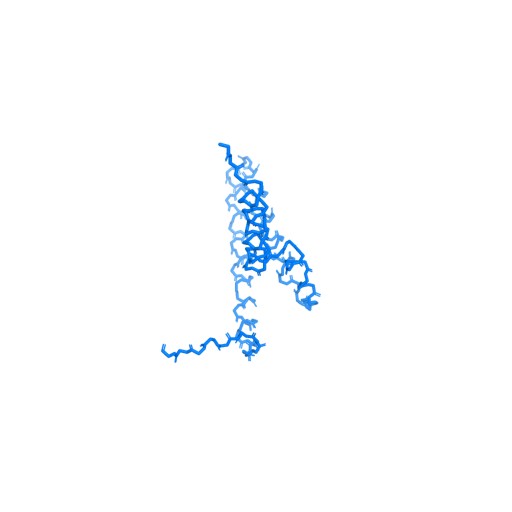662 -4.142 -17.710 1.00 76.62 84 GLU A O 1
ATOM 670 N N . THR A 1 85 ? -8.228 -2.659 -17.101 1.00 74.69 85 THR A N 1
ATOM 671 C CA . THR A 1 85 ? -8.424 -2.118 -18.456 1.00 74.69 85 THR A CA 1
ATOM 672 C C . THR A 1 85 ? -7.162 -1.458 -19.017 1.00 74.69 85 THR A C 1
ATOM 674 O O . THR A 1 85 ? -6.889 -1.575 -20.212 1.00 74.69 85 THR A O 1
ATOM 677 N N . GLN A 1 86 ? -6.350 -0.807 -18.179 1.00 68.25 86 GLN A N 1
ATOM 678 C CA . GLN A 1 86 ? -5.070 -0.239 -18.611 1.00 68.25 86 GLN A CA 1
ATOM 679 C C . GLN A 1 86 ? -3.975 -1.286 -18.803 1.00 68.25 86 GLN A C 1
ATOM 681 O O . GLN A 1 86 ? -3.203 -1.176 -19.753 1.00 68.25 86 GLN A O 1
ATOM 686 N N . PHE A 1 87 ? -3.914 -2.306 -17.946 1.00 66.31 87 PHE A N 1
ATOM 687 C CA . PHE A 1 87 ? -2.975 -3.413 -18.100 1.00 66.31 87 PHE A CA 1
ATOM 688 C C . PHE A 1 87 ? -3.243 -4.194 -19.393 1.00 66.31 87 PHE A C 1
ATOM 690 O O . PHE A 1 87 ? -2.314 -4.464 -20.147 1.00 66.31 87 PHE A O 1
ATOM 697 N N . LEU A 1 88 ? -4.514 -4.481 -19.698 1.00 61.56 88 LEU A N 1
ATOM 698 C CA . LEU A 1 88 ? -4.908 -5.161 -20.936 1.00 61.56 88 LEU A CA 1
ATOM 699 C C . LEU A 1 88 ? -4.671 -4.303 -22.191 1.00 61.56 88 LEU A C 1
ATOM 701 O O . LEU A 1 88 ? -4.352 -4.847 -23.246 1.00 61.56 88 LEU A O 1
ATOM 705 N N . ASN A 1 89 ? -4.781 -2.972 -22.088 1.00 56.81 89 ASN A N 1
ATOM 706 C CA . ASN A 1 89 ? -4.480 -2.058 -23.197 1.00 56.81 89 ASN A CA 1
ATOM 707 C C . ASN A 1 89 ? -2.976 -1.804 -23.396 1.00 56.81 89 ASN A C 1
ATOM 709 O O . ASN A 1 89 ? -2.556 -1.482 -24.509 1.00 56.81 89 ASN A O 1
ATOM 713 N N . ARG A 1 90 ? -2.141 -1.964 -22.360 1.00 59.12 90 ARG A N 1
ATOM 714 C CA . ARG A 1 90 ? -0.676 -1.918 -22.480 1.00 59.12 90 ARG A CA 1
ATOM 715 C C . ARG A 1 90 ? -0.148 -3.286 -22.923 1.00 59.12 90 ARG A C 1
ATOM 717 O O . ARG A 1 90 ? 0.446 -4.027 -22.145 1.00 59.12 90 ARG A O 1
ATOM 724 N N . ASN A 1 91 ? -0.328 -3.611 -24.203 1.00 50.75 91 ASN A N 1
ATOM 725 C CA . ASN A 1 91 ? 0.431 -4.692 -24.832 1.00 50.75 91 ASN A CA 1
ATOM 726 C C . ASN A 1 91 ? 1.943 -4.409 -24.684 1.00 50.75 91 ASN A C 1
ATOM 728 O O . ASN A 1 91 ? 2.443 -3.382 -25.132 1.00 50.75 91 ASN A O 1
ATOM 732 N N . ILE A 1 92 ? 2.616 -5.332 -23.997 1.00 55.94 92 ILE A N 1
ATOM 733 C CA . ILE A 1 92 ? 4.056 -5.526 -23.751 1.00 55.94 92 ILE A CA 1
ATOM 734 C C . ILE A 1 92 ? 5.005 -4.685 -24.626 1.00 55.94 92 ILE A C 1
ATOM 736 O O . ILE A 1 92 ? 5.059 -4.887 -25.834 1.00 55.94 92 ILE A O 1
ATOM 740 N N . SER A 1 93 ? 5.860 -3.875 -23.988 1.00 47.16 93 SER A N 1
ATOM 741 C CA . SER A 1 93 ? 7.236 -3.552 -24.428 1.00 47.16 93 SER A CA 1
ATOM 742 C C . SER A 1 93 ? 7.881 -2.657 -23.358 1.00 47.16 93 SER A C 1
ATOM 744 O O . SER A 1 93 ? 7.604 -1.466 -23.310 1.00 47.16 93 SER A O 1
ATOM 746 N N . ASN A 1 94 ? 8.593 -3.179 -22.353 1.00 43.22 94 ASN A N 1
ATOM 747 C CA . ASN A 1 94 ? 10.068 -3.183 -22.345 1.00 43.22 94 ASN A CA 1
ATOM 748 C C . ASN A 1 94 ? 10.624 -4.004 -21.158 1.00 43.22 94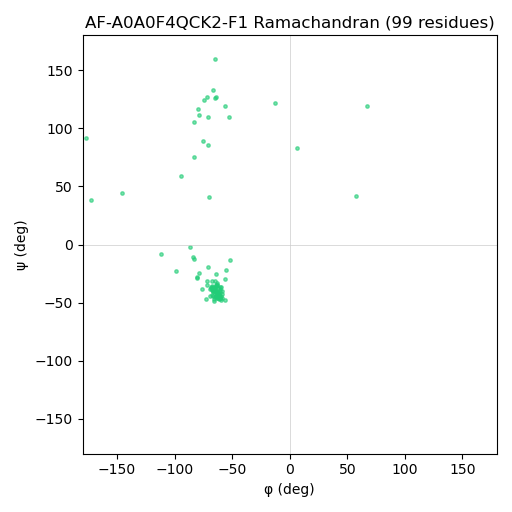 ASN A C 1
ATOM 750 O O . ASN A 1 94 ? 11.612 -3.625 -20.531 1.00 43.22 94 ASN A O 1
ATOM 754 N N . LEU A 1 95 ? 9.996 -5.125 -20.800 1.00 46.91 95 LEU A N 1
ATOM 755 C CA . LEU A 1 95 ? 10.625 -6.053 -19.860 1.00 46.91 95 LEU A CA 1
ATOM 756 C C . LEU A 1 95 ? 11.668 -6.870 -20.627 1.00 46.91 95 LEU A C 1
ATOM 758 O O . LEU A 1 95 ? 11.322 -7.654 -21.509 1.00 46.91 95 LEU A O 1
ATOM 762 N N . ILE A 1 96 ? 12.945 -6.638 -20.312 1.00 44.19 96 ILE A N 1
ATOM 763 C CA . ILE A 1 96 ? 14.085 -7.422 -20.798 1.00 44.19 96 ILE A CA 1
ATOM 764 C C . ILE A 1 96 ? 13.789 -8.896 -20.499 1.00 44.19 96 ILE A C 1
ATOM 766 O O . ILE A 1 96 ? 13.773 -9.311 -19.341 1.00 44.19 96 ILE A O 1
ATOM 770 N N . GLN A 1 97 ? 13.521 -9.682 -21.541 1.00 45.97 97 GLN A N 1
ATOM 771 C CA . GLN A 1 97 ? 13.398 -11.128 -21.420 1.00 45.97 97 GLN A CA 1
ATOM 772 C C . GLN A 1 97 ? 14.795 -11.686 -21.155 1.00 45.97 97 GLN A C 1
ATOM 774 O O . GLN A 1 97 ? 15.670 -11.636 -22.020 1.00 45.97 97 GLN A O 1
ATOM 779 N N . LEU A 1 98 ? 15.020 -12.172 -19.936 1.00 40.91 98 LEU A N 1
ATOM 780 C CA . LEU A 1 98 ? 16.222 -12.933 -19.623 1.00 40.91 98 LEU A CA 1
ATOM 781 C C . LEU A 1 98 ? 16.173 -14.254 -20.408 1.00 40.91 98 LEU A C 1
ATOM 783 O O . LEU A 1 98 ? 15.123 -14.905 -20.409 1.00 40.91 98 LEU A O 1
ATOM 787 N N . PRO A 1 99 ? 17.266 -14.648 -21.083 1.00 37.09 99 PRO A N 1
ATOM 788 C CA . PRO A 1 99 ? 17.302 -15.901 -21.818 1.00 37.09 99 PRO A CA 1
ATOM 789 C C . PRO A 1 99 ? 17.168 -17.066 -20.834 1.00 37.09 99 PRO A C 1
ATOM 791 O O . PRO A 1 99 ? 17.911 -17.159 -19.858 1.00 37.09 99 PRO A O 1
ATOM 794 N N . LEU A 1 100 ? 16.191 -17.931 -21.091 1.00 41.94 100 LEU A N 1
ATOM 795 C CA . LEU A 1 100 ? 16.101 -19.250 -20.480 1.00 41.94 100 LEU A CA 1
ATOM 796 C C . LEU A 1 100 ? 17.000 -20.192 -21.291 1.00 41.94 100 LEU A C 1
ATOM 798 O O . LEU A 1 100 ? 16.631 -20.574 -22.401 1.00 41.94 100 LEU A O 1
ATOM 802 N N . GLU A 1 101 ? 18.160 -20.535 -20.733 1.00 38.41 101 GLU A N 1
ATOM 803 C CA . GLU A 1 101 ? 18.874 -21.792 -21.004 1.00 38.41 101 GLU A CA 1
ATOM 804 C C . GLU A 1 101 ? 18.823 -22.674 -19.753 1.00 38.41 101 GLU A C 1
ATOM 806 O O . GLU A 1 101 ? 19.021 -22.130 -18.639 1.00 38.41 101 GLU A O 1
#

Nearest PDB structures (foldseek):
  1sg2-assembly1_C  TM=6.342E-01  e=7.853E+00  Escherichia coli

Solvent-accessible surface area (backbone atoms only — not comparable to full-atom values): 6228 Å² total; per-residue (Å²): 135,85,58,67,67,59,56,53,52,51,54,52,52,53,52,53,53,51,52,53,49,44,68,74,65,55,48,84,62,63,76,60,72,67,79,67,76,56,92,80,41,59,71,60,50,52,51,50,51,54,54,49,54,61,54,45,72,70,47,85,50,67,67,64,27,51,53,54,50,52,55,50,49,54,55,50,50,57,48,49,53,56,48,52,56,48,55,71,68,55,72,84,87,83,79,83,79,76,84,88,128

Radius of gyration: 23.79 Å; Cα contacts (8 Å, |Δi|>4): 19; chains: 1; bounding box: 73×33×41 Å

Foldseek 3Di:
DDDPVVVVVVVVVVVVVVVVCCVVVDPPVNVVPPPVPPVPPLVVLVVVLVVLLVVLVVDPDPVSSVVSVVVSVVSVVVSVVVVVVVVVVPDDPDDPDDDDD

Sequence (101 aa):
MFSTLYCITLVILTGVLLRGAFALRGGPVDYIVEDSVDELGLGSKAYNLLRKRNRIENIKDQFAQYVALVEWKEEALAFNELCETQFLNRNISNLIQLPLE

pLDDT: mean 71.55, std 17.33, range [37.09, 94.69]

Secondary structure (DSSP, 8-state):
---HHHHHHHHHHHHHHHHHHHHHH--TTTTTTT----TT-HHHHHHHHHHHHHHHHT---HHHHHHHHHHHHHHHHHHHHHHHHHHHHS-----------

Organism: NCBI:txid43658

Mean predicted aligned error: 16.9 Å